Protein AF-A0A2M8PKT6-F1 (afdb_monomer_lite)

Sequence (160 aa):
AQNKNYNHIVLPECHSPRAMLTWSLTQQFFILHHYGIISDHFKADIQKAINLLNENEALIKSEAHKIAELLYKRIGIIYASANFEGVAVRWRQQINENAKSLCWHHVVPEMNHNELVGWAGGSDNLAVIVLRNKGDFARNQTRMNISAEVIKRYTPHYYE

Secondary structure (DSSP, 8-state):
-GGGT----PPPP-S-GGG-HHHHHHHHHHHHHHTTSS-TTHHHHHHHHHHHHHHTHHHHHHHHHHHHHHHTTSEEEEEEEGGGHHHHHHHHHHIIIII---EEEEEETHHHHHTTTGGGG--TTEEEEEE--TTS-HHHHHHHHHHHHHHTTT-S-EE-

Structure (mmCIF, N/CA/C/O backbone):
data_AF-A0A2M8PKT6-F1
#
_entry.id   AF-A0A2M8PKT6-F1
#
loop_
_atom_site.group_PDB
_atom_site.id
_atom_site.type_symbol
_atom_site.label_atom_id
_atom_site.label_alt_id
_atom_site.label_comp_id
_atom_site.label_asym_id
_atom_site.label_entity_id
_atom_site.label_seq_id
_atom_site.pdbx_PDB_ins_code
_atom_site.Cartn_x
_atom_site.Cartn_y
_atom_site.Cartn_z
_atom_site.occupancy
_atom_site.B_iso_or_equiv
_atom_site.auth_seq_id
_atom_site.auth_comp_id
_atom_site.auth_asym_id
_atom_site.auth_atom_id
_atom_site.pdbx_PDB_model_num
ATOM 1 N N . ALA A 1 1 ? -26.076 -11.332 15.862 1.00 82.75 1 ALA A N 1
ATOM 2 C CA . ALA A 1 1 ? -25.835 -10.515 17.070 1.00 82.75 1 ALA A CA 1
ATOM 3 C C . ALA A 1 1 ? -27.117 -10.315 17.873 1.00 82.75 1 ALA A C 1
ATOM 5 O O . ALA A 1 1 ? -27.163 -10.770 19.006 1.00 82.75 1 ALA A O 1
ATOM 6 N N . GLN A 1 2 ? -28.167 -9.743 17.273 1.00 85.81 2 GLN A N 1
ATOM 7 C CA . GLN A 1 2 ? -29.446 -9.437 17.936 1.00 85.81 2 GLN A CA 1
ATOM 8 C C . GLN A 1 2 ? -30.094 -10.652 18.626 1.00 85.81 2 GLN A C 1
ATOM 10 O O . GLN A 1 2 ? -30.306 -10.616 19.830 1.00 85.81 2 GLN A O 1
ATOM 15 N N . ASN A 1 3 ? -30.262 -11.780 17.924 1.00 93.56 3 ASN A N 1
ATOM 16 C CA . ASN A 1 3 ? -30.861 -12.997 18.506 1.00 93.56 3 ASN A CA 1
ATOM 17 C C . ASN A 1 3 ? -30.065 -13.611 19.675 1.00 93.56 3 ASN A C 1
ATOM 19 O O . ASN A 1 3 ? -30.595 -14.447 20.397 1.00 93.56 3 ASN A O 1
ATOM 23 N N . LYS A 1 4 ? -28.786 -13.246 19.837 1.00 94.81 4 LYS A N 1
ATOM 24 C CA . LYS A 1 4 ? -27.909 -13.742 20.913 1.00 94.81 4 LYS A CA 1
ATOM 25 C C . LYS A 1 4 ? -27.537 -12.649 21.926 1.00 94.81 4 LYS A C 1
ATOM 27 O O . LYS A 1 4 ? -26.674 -12.885 22.761 1.00 94.81 4 LYS A O 1
ATOM 32 N N . ASN A 1 5 ? -28.151 -11.464 21.827 1.00 92.38 5 ASN A N 1
ATOM 33 C CA . ASN A 1 5 ? -27.846 -10.280 22.634 1.00 92.38 5 ASN A CA 1
ATOM 34 C C . ASN A 1 5 ? -26.346 -9.916 22.676 1.00 92.38 5 ASN A C 1
ATOM 36 O O . ASN A 1 5 ? -25.796 -9.574 23.718 1.00 92.38 5 ASN A O 1
ATOM 40 N N . TYR A 1 6 ? -25.660 -10.038 21.537 1.00 93.06 6 TYR A N 1
ATOM 41 C CA . TYR A 1 6 ? -24.264 -9.614 21.418 1.00 93.06 6 TYR A CA 1
ATOM 42 C C . TYR A 1 6 ? -24.164 -8.135 21.046 1.00 93.06 6 TYR A C 1
ATOM 44 O O . TYR A 1 6 ? -24.959 -7.628 20.244 1.00 93.06 6 TYR A O 1
ATOM 52 N N . ASN A 1 7 ? -23.114 -7.486 21.552 1.00 89.56 7 ASN A N 1
ATOM 53 C CA . ASN A 1 7 ? -22.724 -6.146 21.132 1.00 89.56 7 ASN A CA 1
ATOM 54 C C . ASN A 1 7 ? -22.481 -6.127 19.620 1.00 89.56 7 ASN A C 1
ATOM 56 O O . ASN A 1 7 ? -21.845 -7.023 19.061 1.00 89.56 7 ASN A O 1
ATOM 60 N N . HIS A 1 8 ? -23.019 -5.113 18.953 1.00 90.56 8 HIS A N 1
ATOM 61 C CA . HIS A 1 8 ? -22.856 -4.927 17.520 1.00 90.56 8 HIS A CA 1
ATOM 62 C C . HIS A 1 8 ? -22.900 -3.446 17.167 1.00 90.56 8 HIS A C 1
ATOM 64 O O . HIS A 1 8 ? -23.509 -2.646 17.873 1.00 90.56 8 HIS A O 1
ATOM 70 N N . ILE A 1 9 ? -22.269 -3.111 16.045 1.00 89.56 9 ILE A N 1
ATOM 71 C CA . ILE A 1 9 ? -22.376 -1.806 15.406 1.00 89.56 9 ILE A CA 1
ATOM 72 C C . ILE A 1 9 ? -23.003 -2.034 14.038 1.00 89.56 9 ILE A C 1
ATOM 74 O O . ILE A 1 9 ? -22.548 -2.889 13.277 1.00 89.56 9 ILE A O 1
ATOM 78 N N . VAL A 1 10 ? -24.063 -1.287 13.743 1.00 89.19 10 VAL A N 1
ATOM 79 C CA . VAL A 1 10 ? -24.719 -1.321 12.436 1.00 89.19 10 VAL A CA 1
ATOM 80 C C . VAL A 1 10 ? -23.988 -0.349 11.518 1.00 89.19 10 VAL A C 1
ATOM 82 O O . VAL A 1 10 ? -23.902 0.841 11.812 1.00 89.19 10 VAL A O 1
ATOM 85 N N . LEU A 1 11 ? -23.430 -0.869 10.425 1.00 87.62 11 LEU A N 1
ATOM 86 C CA . LEU A 1 11 ? -22.829 -0.050 9.376 1.00 87.62 11 LEU A CA 1
ATOM 87 C C . LEU A 1 11 ? -23.893 0.346 8.344 1.00 87.62 11 LEU A C 1
ATOM 89 O O . LEU A 1 11 ? -24.846 -0.413 8.155 1.00 87.62 11 LEU A O 1
ATOM 93 N N . PRO A 1 12 ? -23.726 1.487 7.651 1.00 87.19 12 PRO A N 1
ATOM 94 C CA . PRO A 1 12 ? -24.584 1.839 6.528 1.00 87.19 12 PRO A CA 1
ATOM 95 C C . PRO A 1 12 ? -24.585 0.749 5.456 1.00 87.19 12 PRO A C 1
ATOM 97 O O . PRO A 1 12 ? -23.572 0.075 5.238 1.00 87.19 12 PRO A O 1
ATOM 100 N N . GLU A 1 13 ? -25.706 0.612 4.751 1.00 85.75 13 GLU A N 1
ATOM 101 C CA . GLU A 1 13 ? -25.764 -0.253 3.577 1.00 85.75 13 GLU A CA 1
ATOM 102 C C . GLU A 1 13 ? -24.821 0.262 2.485 1.00 85.75 13 GLU A C 1
ATOM 104 O O . GLU A 1 13 ? -24.708 1.463 2.231 1.00 85.75 13 GLU A O 1
ATOM 109 N N . CYS A 1 14 ? -24.123 -0.661 1.828 1.00 80.00 14 CYS A N 1
ATOM 110 C CA . CYS A 1 14 ? -23.233 -0.345 0.724 1.00 80.00 14 CYS A CA 1
ATOM 111 C C . CYS A 1 14 ? -23.205 -1.487 -0.283 1.00 80.00 14 CYS A C 1
ATOM 113 O O . CYS A 1 14 ? -23.185 -2.663 0.075 1.00 80.00 14 CYS A O 1
ATOM 115 N N . HIS A 1 15 ? -23.119 -1.128 -1.560 1.00 77.19 15 HIS A N 1
ATOM 116 C CA . HIS A 1 15 ? -23.074 -2.078 -2.668 1.00 77.19 15 HIS A CA 1
ATOM 117 C C . HIS A 1 15 ? -21.694 -2.729 -2.872 1.00 77.19 15 HIS A C 1
ATOM 119 O O . HIS A 1 15 ? -21.541 -3.595 -3.729 1.00 77.19 15 HIS A O 1
ATOM 125 N N . SER A 1 16 ? -20.666 -2.308 -2.128 1.00 85.00 16 SER A N 1
ATOM 126 C CA . SER A 1 16 ? -19.284 -2.723 -2.366 1.00 85.00 16 SER A CA 1
ATOM 127 C C . SER A 1 16 ? -18.483 -2.792 -1.059 1.00 85.00 16 SER A C 1
ATOM 129 O O . SER A 1 16 ? -18.029 -1.757 -0.573 1.00 85.00 16 SER A O 1
ATOM 131 N N . PRO A 1 17 ? -18.230 -3.993 -0.496 1.00 83.69 17 PRO A N 1
ATOM 132 C CA . PRO A 1 17 ? -17.445 -4.146 0.737 1.00 83.69 17 PRO A CA 1
ATOM 133 C C . PRO A 1 17 ? -16.059 -3.491 0.661 1.00 83.69 17 PRO A C 1
ATOM 135 O O . PRO A 1 17 ? -15.572 -2.907 1.625 1.00 83.69 17 PRO A O 1
ATOM 138 N N . ARG A 1 18 ? -15.444 -3.498 -0.524 1.00 83.06 18 ARG A N 1
ATOM 139 C CA . ARG A 1 18 ? -14.157 -2.841 -0.782 1.00 83.06 18 ARG A CA 1
ATOM 140 C C . ARG A 1 18 ? -14.211 -1.310 -0.684 1.00 83.06 18 ARG A C 1
ATOM 142 O O . ARG A 1 18 ? -13.169 -0.697 -0.503 1.00 83.06 18 ARG A O 1
ATOM 149 N N . ALA A 1 19 ? -15.380 -0.677 -0.749 1.00 85.38 19 ALA A N 1
ATOM 150 C CA . ALA A 1 19 ? -15.536 0.758 -0.487 1.00 85.38 19 ALA A CA 1
ATOM 151 C C . ALA A 1 19 ? -15.766 1.078 1.006 1.00 85.38 19 ALA A C 1
ATOM 153 O O . ALA A 1 19 ? -15.820 2.245 1.381 1.00 85.38 19 ALA A O 1
ATOM 154 N N . MET A 1 20 ? -15.876 0.057 1.866 1.00 88.75 20 MET A N 1
ATOM 155 C CA . MET A 1 20 ? -16.309 0.204 3.262 1.00 88.75 20 MET A CA 1
ATOM 156 C C . MET A 1 20 ? -15.176 0.183 4.292 1.00 88.75 20 MET A C 1
ATOM 158 O O . MET A 1 20 ? -15.453 0.239 5.488 1.00 88.75 20 MET A O 1
ATOM 162 N N . LEU A 1 21 ? -13.906 0.127 3.866 1.00 88.81 21 LEU A N 1
ATOM 163 C CA . LEU A 1 21 ? -12.768 0.044 4.794 1.00 88.81 21 LEU A CA 1
ATOM 164 C C . LEU A 1 21 ? -12.810 1.150 5.854 1.00 88.81 21 LEU A C 1
ATOM 166 O O . LEU A 1 21 ? -12.603 0.868 7.029 1.00 88.81 21 LEU A O 1
ATOM 170 N N . THR A 1 22 ? -13.065 2.394 5.444 1.00 88.75 22 THR A N 1
ATOM 171 C CA . THR A 1 22 ? -13.070 3.547 6.352 1.00 88.75 22 THR A CA 1
ATOM 172 C C . THR A 1 22 ? -14.141 3.402 7.424 1.00 88.75 22 THR A C 1
ATOM 174 O O . THR A 1 22 ? -13.848 3.624 8.591 1.00 88.75 22 THR A O 1
ATOM 177 N N . TRP A 1 23 ? -15.335 2.917 7.072 1.00 90.50 23 TRP A N 1
ATOM 178 C CA . TRP A 1 23 ? -16.382 2.609 8.044 1.00 90.50 23 TRP A CA 1
ATOM 179 C C . TRP A 1 23 ? -15.913 1.569 9.059 1.00 90.50 23 TRP A C 1
ATOM 181 O O . TRP A 1 23 ? -15.911 1.842 10.258 1.00 90.50 23 TRP A O 1
ATOM 191 N N . SER A 1 24 ? -15.473 0.397 8.596 1.00 89.75 24 SER A N 1
ATOM 192 C CA . SER A 1 24 ? -15.066 -0.698 9.484 1.00 89.75 24 SER A CA 1
ATOM 193 C C . SER A 1 24 ? -13.865 -0.337 10.362 1.00 89.75 24 SER A C 1
ATOM 195 O O . SER A 1 24 ? -13.844 -0.709 11.535 1.00 89.75 24 SER A O 1
ATOM 197 N N . LEU A 1 25 ? -12.896 0.406 9.816 1.00 92.00 25 LEU A N 1
ATOM 198 C CA . LEU A 1 25 ? -11.708 0.876 10.527 1.00 92.00 25 LEU A CA 1
ATOM 199 C C . LEU A 1 25 ? -12.069 1.924 11.582 1.00 92.00 25 LEU A C 1
ATOM 201 O O . LEU A 1 25 ? -11.671 1.784 12.736 1.00 92.00 25 LEU A O 1
ATOM 205 N N . THR A 1 26 ? -12.861 2.938 11.219 1.00 93.94 26 THR A N 1
ATOM 206 C CA . THR A 1 26 ? -13.300 3.982 12.153 1.00 93.94 26 THR A CA 1
ATOM 207 C C . THR A 1 26 ? -14.063 3.386 13.332 1.00 93.94 26 THR A C 1
ATOM 209 O O . THR A 1 26 ? -13.821 3.789 14.469 1.00 93.94 26 THR A O 1
ATOM 212 N N . GLN A 1 27 ? -14.917 2.381 13.105 1.00 93.69 27 GLN A N 1
ATOM 213 C CA . GLN A 1 27 ? -15.650 1.740 14.199 1.00 93.69 27 GLN A CA 1
ATOM 214 C C . GLN A 1 27 ? -14.742 1.054 15.227 1.00 93.69 27 GLN A C 1
ATOM 216 O O . GLN A 1 27 ? -15.099 1.028 16.403 1.00 93.69 27 GLN A O 1
ATOM 221 N N . GLN A 1 28 ? -13.556 0.559 14.844 1.00 94.75 28 GLN A N 1
ATOM 222 C CA . GLN A 1 28 ? -12.633 -0.052 15.812 1.00 94.75 28 GLN A CA 1
ATOM 223 C C . GLN A 1 28 ? -12.230 0.933 16.914 1.00 94.75 28 GLN A C 1
ATOM 225 O O . GLN A 1 28 ? -12.184 0.555 18.080 1.00 94.75 28 GLN A O 1
ATOM 230 N N . PHE A 1 29 ? -12.026 2.211 16.585 1.00 96.31 29 PHE A N 1
ATOM 231 C CA . PHE A 1 29 ? -11.702 3.228 17.587 1.00 96.31 29 PHE A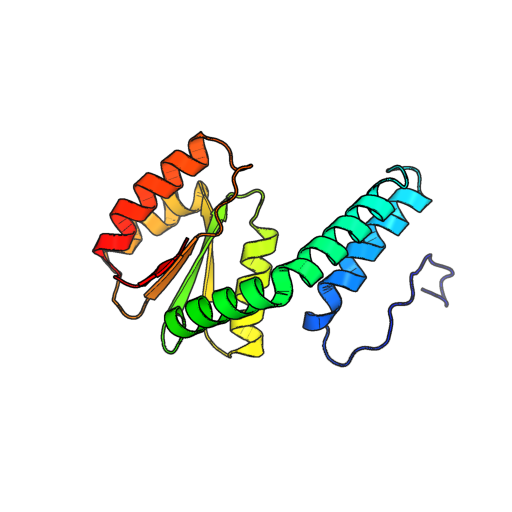 CA 1
ATOM 232 C C . PHE A 1 29 ? -12.854 3.465 18.568 1.00 96.31 29 PHE A C 1
ATOM 234 O O . PHE A 1 29 ? -12.628 3.552 19.772 1.00 96.31 29 PHE A O 1
ATOM 241 N N . PHE A 1 30 ? -14.095 3.507 18.077 1.00 95.00 30 PHE A N 1
ATOM 242 C CA . PHE A 1 30 ? -15.270 3.649 18.940 1.00 95.00 30 PHE A CA 1
ATOM 243 C C . PHE A 1 30 ? -15.458 2.440 19.859 1.00 95.00 30 PHE A C 1
ATOM 245 O O . PHE A 1 30 ? -15.794 2.623 21.027 1.00 95.00 30 PHE A O 1
ATOM 252 N N . ILE A 1 31 ? -15.183 1.226 19.369 1.00 95.12 31 ILE A N 1
ATOM 253 C CA . ILE A 1 31 ? -15.195 0.008 20.191 1.00 95.12 31 ILE A CA 1
ATOM 254 C C . ILE A 1 31 ? -14.135 0.109 21.294 1.00 95.12 31 ILE A C 1
ATOM 256 O O . ILE A 1 31 ? -14.458 -0.044 22.469 1.00 95.12 31 ILE A O 1
ATOM 260 N N . LEU A 1 32 ? -12.880 0.404 20.940 1.00 96.75 32 LEU A N 1
ATOM 261 C CA . LEU A 1 32 ? -11.785 0.511 21.911 1.00 96.75 32 LEU A CA 1
ATOM 262 C C . LEU A 1 32 ? -12.054 1.599 22.961 1.00 96.75 32 LEU A C 1
ATOM 264 O O . LEU A 1 32 ? -11.782 1.397 24.144 1.00 96.75 32 LEU A O 1
ATOM 268 N N . HIS A 1 33 ? -12.624 2.730 22.544 1.00 97.12 33 HIS A N 1
ATOM 269 C CA . HIS A 1 33 ? -13.003 3.813 23.445 1.00 97.12 33 HIS A CA 1
ATOM 270 C C . HIS A 1 33 ? -14.151 3.428 24.381 1.00 97.12 33 HIS A C 1
ATOM 272 O O . HIS A 1 33 ? -14.077 3.705 25.575 1.00 97.12 33 HIS A O 1
ATOM 278 N N . HIS A 1 34 ? -15.182 2.745 23.872 1.00 95.25 34 HIS A N 1
ATOM 279 C CA . HIS A 1 34 ? -16.301 2.260 24.684 1.00 95.25 34 HIS A CA 1
ATOM 280 C C . HIS A 1 34 ? -15.832 1.360 25.837 1.00 95.25 34 HIS A C 1
ATOM 282 O O . HIS A 1 34 ? -16.362 1.445 26.941 1.00 95.25 34 HIS A O 1
ATOM 288 N N . TYR A 1 35 ? -14.803 0.542 25.598 1.00 96.31 35 TYR A N 1
ATOM 289 C CA . TYR A 1 35 ? -14.193 -0.321 26.612 1.00 96.31 35 TYR A CA 1
ATOM 290 C C . TYR A 1 35 ? -13.086 0.355 27.441 1.00 96.31 35 TYR A C 1
ATOM 292 O O . TYR A 1 35 ? -12.432 -0.315 28.237 1.00 96.31 35 TYR A O 1
ATOM 300 N N . GLY A 1 36 ? -12.852 1.660 27.271 1.00 97.62 36 GLY A N 1
ATOM 301 C CA . GLY A 1 36 ? -11.857 2.413 28.041 1.00 97.62 36 GLY A CA 1
ATOM 302 C C . GLY A 1 36 ? -10.397 2.089 27.702 1.00 97.62 36 GLY A C 1
ATOM 303 O O . GLY A 1 36 ? -9.508 2.426 28.479 1.00 97.62 36 GLY A O 1
ATOM 304 N N . ILE A 1 37 ? -10.131 1.446 26.559 1.00 98.44 37 ILE A N 1
ATOM 305 C CA . ILE A 1 37 ? -8.771 1.082 26.120 1.00 98.44 37 ILE A CA 1
ATOM 306 C C . ILE A 1 37 ? -8.036 2.306 25.561 1.00 98.44 37 ILE A C 1
ATOM 308 O O . ILE A 1 37 ? -6.821 2.427 25.710 1.00 98.44 37 ILE A O 1
ATOM 312 N N . ILE A 1 38 ? -8.772 3.219 24.921 1.00 98.12 38 ILE A N 1
ATOM 313 C CA . ILE A 1 38 ? -8.243 4.477 24.385 1.00 98.12 38 ILE A CA 1
ATOM 314 C C . ILE A 1 38 ? -9.116 5.665 24.802 1.00 98.12 38 ILE A C 1
ATOM 316 O O . ILE A 1 38 ? -10.322 5.534 25.035 1.00 98.12 38 ILE A O 1
ATOM 320 N N . SER A 1 39 ? -8.506 6.849 24.854 1.00 97.81 39 SER A N 1
ATOM 321 C CA . SER A 1 39 ? -9.228 8.113 25.014 1.00 97.81 39 SER A CA 1
ATOM 322 C C . SER A 1 39 ? -9.991 8.481 23.737 1.00 97.81 39 SER A C 1
ATOM 324 O O . SER A 1 39 ? -9.834 7.849 22.694 1.00 97.81 39 SER A O 1
ATOM 326 N N . ASP A 1 40 ? -10.814 9.524 23.786 1.00 97.75 40 ASP A N 1
ATOM 327 C CA . ASP A 1 40 ? -11.583 10.003 22.634 1.00 97.75 40 ASP A CA 1
ATOM 328 C C . ASP A 1 40 ? -10.802 10.936 21.690 1.00 97.75 40 ASP A C 1
ATOM 330 O O . ASP A 1 40 ? -11.369 11.447 20.722 1.00 97.75 40 ASP A O 1
ATOM 334 N N . HIS A 1 41 ? -9.491 11.103 21.906 1.00 97.62 41 HIS A N 1
ATOM 335 C CA . HIS A 1 41 ? -8.615 11.950 21.086 1.00 97.62 41 HIS A CA 1
ATOM 336 C C . HIS A 1 41 ? -8.631 11.560 19.599 1.00 97.62 41 HIS A C 1
ATOM 338 O O . HIS A 1 41 ? -8.518 12.428 18.731 1.00 97.62 41 HIS A O 1
ATOM 344 N N . PHE A 1 42 ? -8.860 10.277 19.291 1.00 97.00 42 PHE A N 1
ATOM 345 C CA . PHE A 1 42 ? -8.966 9.786 17.914 1.00 97.00 42 PHE A CA 1
ATOM 346 C C . PHE A 1 42 ? -10.053 10.513 17.107 1.00 97.00 42 PHE A C 1
ATOM 348 O O . PHE A 1 42 ? -9.930 10.618 15.891 1.00 97.00 42 PHE A O 1
ATOM 355 N N . LYS A 1 43 ? -11.111 11.037 17.748 1.00 97.25 43 LYS A N 1
ATOM 356 C CA . LYS A 1 43 ? -12.175 11.785 17.055 1.00 97.25 43 LYS A CA 1
ATOM 357 C C . LYS A 1 43 ? -11.611 13.045 16.399 1.00 97.25 43 LYS A C 1
ATOM 359 O O . LYS A 1 43 ? -11.912 13.326 15.241 1.00 97.25 43 LYS A O 1
ATOM 364 N N . ALA A 1 44 ? -10.757 13.771 17.123 1.00 97.81 44 ALA A N 1
ATOM 365 C CA . ALA A 1 44 ? -10.088 14.957 16.600 1.00 97.81 44 ALA A CA 1
ATOM 366 C C . ALA A 1 44 ? -9.097 14.591 15.485 1.00 97.81 44 ALA A C 1
ATOM 368 O O . ALA A 1 44 ? -9.018 15.296 14.481 1.00 97.81 44 ALA A O 1
ATOM 369 N N . ASP A 1 45 ? -8.378 13.477 15.622 1.00 96.75 45 ASP A N 1
ATOM 370 C CA . ASP A 1 45 ? -7.424 13.033 14.601 1.00 96.75 45 ASP A CA 1
ATOM 371 C C . ASP A 1 45 ? -8.112 12.529 13.324 1.00 96.75 45 ASP A C 1
ATOM 373 O O . ASP A 1 45 ? -7.643 12.828 12.226 1.00 96.75 45 ASP A O 1
ATOM 377 N N . ILE A 1 46 ? -9.271 11.869 13.433 1.00 96.38 46 ILE A N 1
ATOM 378 C CA . ILE A 1 46 ? -10.119 11.534 12.279 1.00 96.38 46 ILE A CA 1
ATOM 379 C C . ILE A 1 46 ? -10.568 12.808 11.562 1.00 96.38 46 ILE A C 1
ATOM 381 O O . ILE A 1 46 ? -10.482 12.874 10.337 1.00 96.38 46 ILE A O 1
ATOM 385 N N . GLN A 1 47 ? -10.998 13.839 12.297 1.00 97.12 47 GLN A N 1
ATOM 386 C CA . GLN A 1 47 ? -11.404 15.099 11.673 1.00 97.12 47 GLN A CA 1
ATOM 387 C C . GLN A 1 47 ? -10.238 15.774 10.940 1.00 97.12 47 GLN A C 1
ATOM 389 O O . GLN A 1 47 ? -10.412 16.244 9.816 1.00 97.12 47 GLN A O 1
ATOM 394 N N . LYS A 1 48 ? -9.035 15.781 11.530 1.00 97.88 48 LYS A N 1
ATOM 395 C CA . LYS A 1 48 ? -7.826 16.282 10.854 1.00 97.88 48 LYS A CA 1
ATOM 396 C C . LYS A 1 48 ? -7.516 15.484 9.589 1.00 97.88 48 LYS A C 1
ATOM 398 O O . LYS A 1 48 ? -7.178 16.084 8.576 1.00 97.88 48 LYS A O 1
ATOM 403 N N . ALA A 1 49 ? -7.651 14.157 9.628 1.00 95.62 49 ALA A N 1
ATOM 404 C CA . ALA A 1 49 ? -7.434 13.309 8.460 1.00 95.62 49 ALA A CA 1
ATOM 405 C C . ALA A 1 49 ? -8.440 13.612 7.337 1.00 95.62 49 ALA A C 1
ATOM 407 O O . ALA A 1 49 ? -8.039 13.719 6.181 1.00 95.62 49 ALA A O 1
ATOM 408 N N . ILE A 1 50 ? -9.721 13.813 7.666 1.00 96.38 50 ILE A N 1
ATOM 409 C CA . ILE A 1 50 ? -10.753 14.224 6.698 1.00 96.38 50 ILE A CA 1
ATOM 410 C C . ILE A 1 50 ? -10.387 15.571 6.067 1.00 96.38 50 ILE A C 1
ATOM 412 O O . ILE A 1 50 ? -10.399 15.692 4.843 1.00 96.38 50 ILE A O 1
ATOM 416 N N . ASN A 1 51 ? -10.026 16.562 6.885 1.00 98.31 51 ASN A N 1
ATOM 417 C CA . ASN A 1 51 ? -9.648 17.886 6.392 1.00 98.31 51 ASN A CA 1
ATOM 418 C C . ASN A 1 51 ? -8.433 17.800 5.460 1.00 98.31 51 ASN A C 1
ATOM 420 O O . ASN A 1 51 ? -8.487 18.315 4.349 1.00 98.31 51 ASN A O 1
ATOM 424 N N . LEU A 1 52 ? -7.395 17.058 5.859 1.00 97.50 52 LEU A N 1
ATOM 425 C CA . LEU A 1 52 ? -6.198 16.845 5.047 1.00 97.50 52 LEU A CA 1
ATOM 426 C C . LEU A 1 52 ? -6.531 16.219 3.684 1.00 97.50 52 LEU A C 1
ATOM 428 O O . LEU A 1 52 ? -5.993 16.651 2.666 1.00 97.50 52 LEU A O 1
ATOM 432 N N . LEU A 1 53 ? -7.413 15.214 3.651 1.00 96.38 53 LEU A N 1
ATOM 433 C CA . LEU A 1 53 ? -7.834 14.568 2.404 1.00 96.38 53 LEU A CA 1
ATOM 434 C C . LEU A 1 53 ? -8.612 15.529 1.499 1.00 96.38 53 LEU A C 1
ATOM 436 O O . LEU A 1 53 ? -8.344 15.570 0.300 1.00 96.38 53 LEU A O 1
ATOM 440 N N . ASN A 1 54 ? -9.530 16.315 2.066 1.00 97.88 54 ASN A N 1
ATOM 441 C CA . ASN A 1 54 ? -10.319 17.293 1.315 1.00 97.88 54 ASN A CA 1
ATOM 442 C C . ASN A 1 54 ? -9.434 18.412 0.745 1.00 97.88 54 ASN A C 1
ATOM 444 O O . ASN A 1 54 ? -9.546 18.757 -0.428 1.00 97.88 54 ASN A O 1
ATOM 448 N N . GLU A 1 55 ? -8.512 18.942 1.549 1.00 98.50 55 GLU A N 1
ATOM 449 C CA . GLU A 1 55 ? -7.570 19.993 1.139 1.00 98.50 55 GLU A CA 1
ATOM 450 C C . GLU A 1 55 ? -6.633 19.532 0.014 1.00 98.50 55 GLU A C 1
ATOM 452 O O . GLU A 1 55 ? -6.241 20.329 -0.836 1.00 98.50 55 GLU A O 1
ATOM 457 N N . ASN A 1 56 ? -6.292 18.240 -0.021 1.00 98.06 56 ASN A N 1
ATOM 458 C CA . ASN A 1 56 ? -5.352 17.670 -0.987 1.00 98.06 56 ASN A CA 1
ATOM 459 C C . ASN A 1 56 ? -6.031 16.863 -2.103 1.00 98.06 56 ASN A C 1
ATOM 461 O O . ASN A 1 56 ? -5.338 16.188 -2.864 1.00 98.06 56 ASN A O 1
ATOM 465 N N . GLU A 1 57 ? -7.358 16.923 -2.250 1.00 97.88 57 GLU A N 1
ATOM 466 C CA . GLU A 1 57 ? -8.108 16.058 -3.173 1.00 97.88 57 GLU A CA 1
ATOM 467 C C . GLU A 1 57 ? -7.581 16.136 -4.617 1.00 97.88 57 GLU A C 1
ATOM 469 O O . GLU A 1 57 ? -7.360 15.111 -5.268 1.00 97.88 57 GLU A O 1
ATOM 474 N N . ALA A 1 58 ? -7.334 17.351 -5.115 1.00 98.12 58 ALA A N 1
ATOM 475 C CA . ALA A 1 58 ? -6.823 17.567 -6.468 1.00 98.12 58 ALA A CA 1
ATOM 476 C C . ALA A 1 58 ? -5.418 16.971 -6.661 1.00 98.12 58 ALA A C 1
ATOM 478 O O . ALA A 1 58 ? -5.148 16.333 -7.681 1.00 98.12 58 ALA A O 1
ATOM 479 N N . LEU A 1 59 ? -4.541 17.132 -5.665 1.00 98.06 59 LEU A N 1
ATOM 480 C CA . LEU A 1 59 ? -3.194 16.566 -5.682 1.00 98.06 59 LEU A CA 1
ATOM 481 C C . LEU A 1 59 ? -3.246 15.035 -5.654 1.00 98.06 59 LEU A C 1
ATOM 483 O O . LEU A 1 59 ? -2.594 14.393 -6.472 1.00 98.06 59 LEU A O 1
ATOM 487 N N . ILE A 1 60 ? -4.072 14.458 -4.777 1.00 97.44 60 ILE A N 1
ATOM 488 C CA . ILE A 1 60 ? -4.276 13.008 -4.669 1.00 97.44 60 ILE A CA 1
ATOM 489 C C . ILE A 1 60 ? -4.755 12.432 -6.005 1.00 97.44 60 ILE A C 1
ATOM 491 O O . ILE A 1 60 ? -4.236 11.412 -6.453 1.00 97.44 60 ILE A O 1
ATOM 495 N N . LYS A 1 61 ? -5.716 13.085 -6.672 1.00 98.12 61 LYS A N 1
ATOM 496 C CA . LYS A 1 61 ? -6.216 12.650 -7.987 1.00 98.12 61 LYS A CA 1
ATOM 497 C C . LYS A 1 61 ? -5.142 12.725 -9.072 1.00 98.12 61 LYS A C 1
ATOM 499 O O . LYS A 1 61 ? -5.027 11.793 -9.866 1.00 98.12 61 LYS A O 1
ATOM 504 N N . SER A 1 62 ? -4.357 13.802 -9.094 1.00 98.19 62 SER A N 1
ATOM 505 C CA . SER A 1 62 ? -3.234 13.960 -10.027 1.00 98.19 62 SER A CA 1
ATOM 506 C C . SER A 1 62 ? -2.189 12.858 -9.832 1.00 98.19 62 SER A C 1
ATOM 508 O O . SER A 1 62 ? -1.760 12.216 -10.789 1.00 98.19 62 SER A O 1
ATOM 510 N N . GLU A 1 63 ? -1.843 12.567 -8.582 1.00 97.00 63 GLU A N 1
ATOM 511 C CA . GLU A 1 63 ? -0.884 11.522 -8.233 1.00 97.00 63 GLU A CA 1
ATOM 512 C C . GLU A 1 63 ? -1.395 10.120 -8.588 1.00 97.00 63 GLU A C 1
ATOM 514 O O . GLU A 1 63 ? -0.691 9.328 -9.216 1.00 97.00 63 GLU A O 1
ATOM 519 N N . ALA A 1 64 ? -2.658 9.832 -8.264 1.00 96.56 64 ALA A N 1
ATOM 520 C CA . ALA A 1 64 ? -3.307 8.577 -8.620 1.00 96.56 64 ALA A CA 1
ATOM 521 C C . ALA A 1 64 ? -3.336 8.357 -10.140 1.00 96.56 64 ALA A C 1
ATOM 523 O O . ALA A 1 64 ? -3.191 7.222 -10.593 1.00 96.56 64 ALA A O 1
ATOM 524 N N . HIS A 1 65 ? -3.483 9.426 -10.930 1.00 98.06 65 HIS A N 1
ATOM 525 C CA . HIS A 1 65 ? -3.436 9.342 -12.386 1.00 98.06 65 HIS A CA 1
ATOM 526 C C . HIS A 1 65 ? -2.054 8.912 -12.893 1.00 98.06 65 HIS A C 1
ATOM 528 O O . HIS A 1 65 ? -1.975 7.950 -13.652 1.00 98.06 65 HIS A O 1
ATOM 534 N N . LYS A 1 66 ? -0.966 9.524 -12.403 1.00 98.19 66 LYS A N 1
ATOM 535 C CA . LYS A 1 66 ? 0.409 9.128 -12.772 1.00 98.19 66 LYS A CA 1
ATOM 536 C C . LYS A 1 66 ? 0.691 7.664 -12.432 1.00 98.19 66 LYS A C 1
ATOM 538 O O . LYS A 1 66 ? 1.271 6.931 -13.230 1.00 98.19 66 LYS A O 1
ATOM 543 N N . ILE A 1 67 ? 0.256 7.222 -11.251 1.00 97.62 67 ILE A N 1
ATOM 544 C CA . ILE A 1 67 ? 0.407 5.828 -10.819 1.00 97.62 67 ILE A CA 1
ATOM 545 C C . ILE A 1 67 ? -0.412 4.894 -11.721 1.00 97.62 67 ILE A C 1
ATOM 547 O O . ILE A 1 67 ? 0.063 3.822 -12.092 1.00 97.62 67 ILE A O 1
ATOM 551 N N . ALA A 1 68 ? -1.621 5.292 -12.122 1.00 97.31 68 ALA A N 1
ATOM 552 C CA . ALA A 1 68 ? -2.427 4.515 -13.057 1.00 97.31 68 ALA A CA 1
ATOM 553 C C . ALA A 1 68 ? -1.756 4.395 -14.438 1.00 97.31 68 ALA A C 1
ATOM 555 O O . ALA A 1 68 ? -1.744 3.305 -15.006 1.00 97.31 68 ALA A O 1
ATOM 556 N N . GLU A 1 69 ? -1.152 5.467 -14.958 1.00 97.88 69 GLU A N 1
ATOM 557 C CA . GLU A 1 69 ? -0.384 5.441 -16.214 1.00 97.88 69 GLU A CA 1
ATOM 558 C C . GLU A 1 69 ? 0.863 4.550 -16.116 1.00 97.88 69 GLU A C 1
ATOM 560 O O . GLU A 1 69 ? 1.160 3.778 -17.036 1.00 97.88 69 GLU A O 1
ATOM 565 N N . LEU A 1 70 ? 1.565 4.598 -14.978 1.00 97.88 70 LEU A N 1
ATOM 566 C CA . LEU A 1 70 ? 2.681 3.703 -14.673 1.00 97.88 70 LEU A CA 1
ATOM 567 C C . LEU A 1 70 ? 2.234 2.234 -14.645 1.00 97.88 70 LEU A C 1
ATOM 569 O O . LEU A 1 70 ? 2.954 1.366 -15.128 1.00 97.88 70 LEU A O 1
ATOM 573 N N . LEU A 1 71 ? 1.048 1.930 -14.122 1.00 97.56 71 LEU A N 1
ATOM 574 C CA . LEU A 1 71 ? 0.538 0.558 -14.024 1.00 97.56 71 LEU A CA 1
ATOM 575 C C . LEU A 1 71 ? -0.165 0.059 -15.294 1.00 97.56 71 LEU A C 1
ATOM 577 O O . LEU A 1 71 ? -0.360 -1.147 -15.453 1.00 97.56 71 LEU A O 1
ATOM 581 N N . TYR A 1 72 ? -0.580 0.946 -16.199 1.00 96.69 72 TYR A N 1
ATOM 582 C CA . TYR A 1 72 ? -1.385 0.557 -17.354 1.00 96.69 72 TYR A CA 1
ATOM 583 C C . TYR A 1 72 ? -0.649 -0.454 -18.247 1.00 96.69 72 TYR A C 1
ATOM 585 O O . TYR A 1 72 ? 0.435 -0.178 -18.755 1.00 96.69 72 TYR A O 1
ATOM 593 N N . LYS A 1 73 ? -1.269 -1.630 -18.444 1.00 95.44 73 LYS A N 1
ATOM 594 C CA . LYS A 1 73 ? -0.717 -2.795 -19.169 1.00 95.44 73 LYS A CA 1
ATOM 595 C C . LYS A 1 73 ? 0.581 -3.374 -18.580 1.00 95.44 73 LYS A C 1
ATOM 597 O O . LYS A 1 73 ? 1.287 -4.095 -19.280 1.00 95.44 73 LYS A O 1
ATOM 602 N N . ARG A 1 74 ? 0.872 -3.106 -17.304 1.00 97.50 74 ARG A N 1
ATOM 603 C CA . ARG A 1 74 ? 2.040 -3.633 -16.590 1.00 97.50 74 ARG A CA 1
ATOM 604 C C . ARG A 1 74 ? 1.615 -4.418 -15.356 1.00 97.50 74 ARG A C 1
ATOM 606 O O . ARG A 1 74 ? 0.542 -4.205 -14.792 1.00 97.50 74 ARG A O 1
ATOM 613 N N . ILE A 1 75 ? 2.475 -5.333 -14.935 1.00 97.50 75 ILE A N 1
ATOM 614 C CA . ILE A 1 75 ? 2.339 -6.057 -13.676 1.00 97.50 75 ILE A CA 1
ATOM 615 C C . ILE A 1 75 ? 2.848 -5.158 -12.546 1.00 97.50 75 ILE A C 1
ATOM 617 O O . ILE A 1 75 ? 4.015 -4.768 -12.535 1.00 97.50 75 ILE A O 1
ATOM 621 N N . G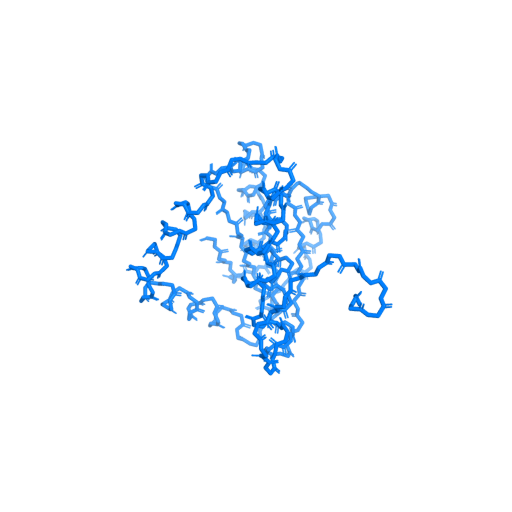LY A 1 76 ? 1.969 -4.831 -11.599 1.00 97.88 76 GLY A N 1
ATOM 622 C CA . GLY A 1 76 ? 2.308 -3.980 -10.460 1.00 97.88 76 GLY A CA 1
ATOM 623 C C . GLY A 1 76 ? 2.978 -4.754 -9.327 1.00 97.88 76 GLY A C 1
ATOM 624 O O . GLY A 1 76 ? 2.465 -5.786 -8.891 1.00 97.88 76 GLY A O 1
ATOM 625 N N . ILE A 1 77 ? 4.072 -4.218 -8.794 1.00 98.31 77 ILE A N 1
ATOM 626 C CA . ILE A 1 77 ? 4.758 -4.726 -7.603 1.00 98.31 77 ILE A CA 1
ATOM 627 C C . ILE A 1 77 ? 4.852 -3.587 -6.588 1.00 98.31 77 ILE A C 1
ATOM 629 O O . ILE A 1 77 ? 5.422 -2.533 -6.868 1.00 98.31 77 ILE A O 1
ATOM 633 N N . ILE A 1 78 ? 4.265 -3.791 -5.411 1.00 98.56 78 ILE A N 1
ATOM 634 C CA . ILE A 1 78 ? 4.208 -2.786 -4.351 1.00 98.56 78 ILE A CA 1
ATOM 635 C C . ILE A 1 78 ? 5.195 -3.149 -3.246 1.00 98.56 78 ILE A C 1
ATOM 637 O O . ILE A 1 78 ? 5.119 -4.230 -2.662 1.00 98.56 78 ILE A O 1
ATOM 641 N N . TYR A 1 79 ? 6.063 -2.210 -2.894 1.00 98.12 79 TYR A N 1
ATOM 642 C CA . TYR A 1 79 ? 6.932 -2.326 -1.732 1.00 98.12 79 TYR A CA 1
ATOM 643 C C . TYR A 1 79 ? 6.566 -1.308 -0.667 1.00 98.12 79 TYR A C 1
ATOM 645 O O . TYR A 1 79 ? 6.228 -0.170 -0.968 1.00 98.12 79 TYR A O 1
ATOM 653 N N . ALA A 1 80 ? 6.655 -1.709 0.593 1.00 97.69 80 ALA A N 1
ATOM 654 C CA . ALA A 1 80 ? 6.485 -0.820 1.737 1.00 97.69 80 ALA A CA 1
ATOM 655 C C . ALA A 1 80 ? 7.399 -1.265 2.882 1.00 97.69 80 ALA A C 1
ATOM 657 O O . ALA A 1 80 ? 7.982 -2.347 2.843 1.00 97.69 80 ALA A O 1
ATOM 658 N N . SER A 1 81 ? 7.530 -0.458 3.928 1.00 96.69 81 SER A N 1
ATOM 659 C CA . SER A 1 81 ? 8.078 -0.949 5.197 1.00 96.69 81 SER A CA 1
ATOM 660 C C . SER A 1 81 ? 7.023 -1.811 5.911 1.00 96.69 81 SER A C 1
ATOM 662 O O . SER A 1 81 ? 5.825 -1.628 5.698 1.00 96.69 81 SER A O 1
ATOM 664 N N . ALA A 1 82 ? 7.438 -2.754 6.762 1.00 93.94 82 ALA A N 1
ATOM 665 C CA . ALA A 1 82 ? 6.530 -3.703 7.427 1.00 93.94 82 ALA A CA 1
ATOM 666 C C . ALA A 1 82 ? 5.383 -3.036 8.226 1.00 93.94 82 ALA A C 1
ATOM 668 O O . ALA A 1 82 ? 4.254 -3.512 8.221 1.00 93.94 82 ALA A O 1
ATOM 669 N N . ASN A 1 83 ? 5.627 -1.879 8.846 1.00 93.06 83 ASN A N 1
ATOM 670 C CA . ASN A 1 83 ? 4.604 -1.058 9.517 1.00 93.06 83 ASN A CA 1
ATOM 671 C C . ASN A 1 83 ? 3.518 -0.508 8.567 1.00 93.06 83 ASN A C 1
ATOM 673 O O . ASN A 1 83 ? 2.460 -0.093 9.034 1.00 93.06 83 ASN A O 1
ATOM 677 N N . PHE A 1 84 ? 3.770 -0.499 7.258 1.00 94.69 84 PHE A N 1
ATOM 678 C CA . PHE A 1 84 ? 2.852 -0.055 6.206 1.00 94.69 84 PHE A CA 1
ATOM 679 C C . PHE A 1 84 ? 2.290 -1.211 5.364 1.00 94.69 84 PHE A C 1
ATOM 681 O O . PHE A 1 84 ? 1.585 -0.964 4.383 1.00 94.69 84 PHE A O 1
ATOM 688 N N . GLU A 1 85 ? 2.526 -2.468 5.758 1.00 96.25 85 GLU A N 1
ATOM 689 C CA . GLU A 1 85 ? 2.056 -3.647 5.020 1.00 96.25 85 GLU A CA 1
ATOM 690 C C . GLU A 1 85 ? 0.547 -3.609 4.765 1.00 96.25 85 GLU A C 1
ATOM 692 O O . GLU A 1 85 ? 0.104 -3.834 3.643 1.00 96.25 85 GLU A O 1
ATOM 697 N N . GLY A 1 86 ? -0.251 -3.235 5.771 1.0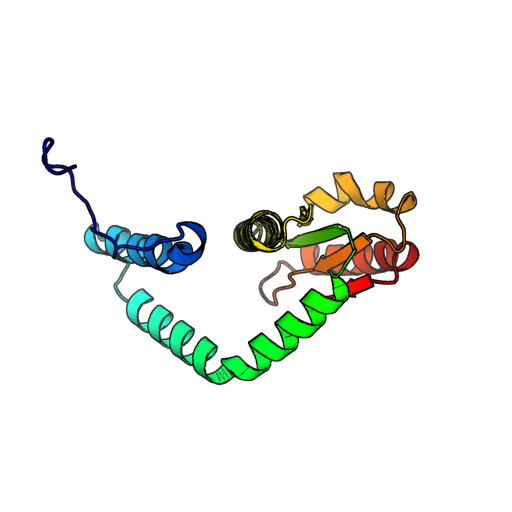0 95.50 86 GLY A N 1
ATOM 698 C CA . GLY A 1 86 ? -1.706 -3.140 5.629 1.00 95.50 86 GLY A CA 1
ATOM 699 C C . GLY A 1 86 ? -2.149 -2.191 4.507 1.00 95.50 86 GLY A C 1
ATOM 700 O O . GLY A 1 86 ? -3.131 -2.466 3.816 1.00 95.50 86 GLY A O 1
ATOM 701 N N . VAL A 1 87 ? -1.397 -1.112 4.263 1.00 95.38 87 VAL A N 1
ATOM 702 C CA . VAL A 1 87 ? -1.657 -0.179 3.154 1.00 95.38 87 VAL A CA 1
ATOM 703 C C . VAL A 1 87 ? -1.289 -0.821 1.816 1.00 95.38 87 VAL A C 1
ATOM 705 O O . VAL A 1 87 ? -2.084 -0.763 0.876 1.00 95.38 87 VAL A O 1
ATOM 708 N N . ALA A 1 88 ? -0.138 -1.493 1.738 1.00 97.69 88 ALA A N 1
ATOM 709 C CA . ALA A 1 88 ? 0.299 -2.202 0.535 1.00 97.69 88 ALA A CA 1
ATOM 710 C C . ALA A 1 88 ? -0.667 -3.339 0.149 1.00 97.69 88 ALA A C 1
ATOM 712 O O . ALA A 1 88 ? -1.082 -3.439 -1.009 1.00 97.69 88 ALA A O 1
ATOM 713 N N . VAL A 1 89 ? -1.112 -4.137 1.129 1.00 97.31 89 VAL A N 1
ATOM 714 C CA . VAL A 1 89 ? -2.158 -5.163 0.970 1.00 97.31 89 VAL A CA 1
ATOM 715 C C . VAL A 1 89 ? -3.411 -4.546 0.365 1.00 97.31 89 VAL A C 1
ATOM 717 O O . VAL A 1 89 ? -3.980 -5.090 -0.588 1.00 97.31 89 VAL A O 1
ATOM 720 N N . ARG A 1 90 ? -3.843 -3.408 0.916 1.00 95.69 90 ARG A N 1
ATOM 721 C CA . ARG A 1 90 ? -5.069 -2.734 0.505 1.00 95.69 90 ARG A CA 1
ATOM 722 C C . ARG A 1 90 ? -4.983 -2.212 -0.928 1.00 95.69 90 ARG A C 1
ATOM 724 O O . ARG A 1 90 ? -5.941 -2.380 -1.683 1.00 95.69 90 ARG A O 1
ATOM 731 N N . TRP A 1 91 ? -3.851 -1.627 -1.311 1.00 96.44 91 TRP A N 1
ATOM 732 C CA . TRP A 1 91 ? -3.594 -1.184 -2.684 1.00 96.44 91 TRP A CA 1
ATOM 733 C C . TRP A 1 91 ? -3.618 -2.353 -3.665 1.00 96.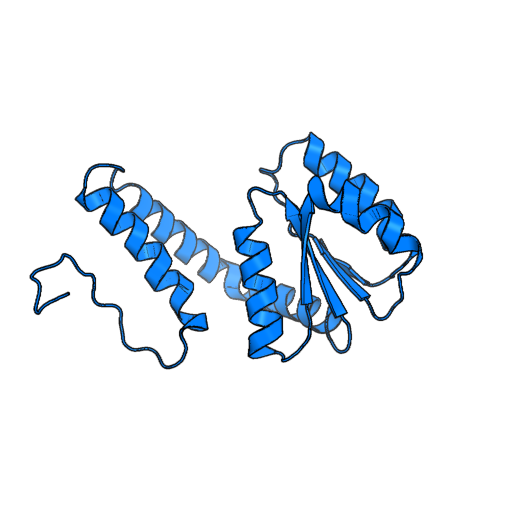44 91 TRP A C 1
ATOM 735 O O . TRP A 1 91 ? -4.368 -2.312 -4.641 1.00 96.44 91 TRP A O 1
ATOM 745 N N . ARG A 1 92 ? -2.890 -3.434 -3.360 1.00 97.81 92 ARG A N 1
ATOM 746 C CA . ARG A 1 92 ? -2.890 -4.658 -4.170 1.00 97.81 92 ARG A CA 1
ATOM 747 C C . ARG A 1 92 ? -4.309 -5.185 -4.391 1.00 97.81 92 ARG A C 1
ATOM 749 O O . ARG A 1 92 ? -4.679 -5.494 -5.517 1.00 97.81 92 ARG A O 1
ATOM 756 N N . GLN A 1 93 ? -5.123 -5.260 -3.335 1.00 95.81 93 GLN A N 1
ATOM 757 C CA . GLN A 1 93 ? -6.523 -5.689 -3.442 1.00 95.81 93 GLN A CA 1
ATOM 758 C C . GLN A 1 93 ? -7.336 -4.773 -4.363 1.00 95.81 93 GLN A C 1
ATOM 760 O O . GLN A 1 93 ? -8.102 -5.264 -5.183 1.00 95.81 93 GLN A O 1
ATOM 765 N N . GLN A 1 94 ? -7.170 -3.447 -4.276 1.00 95.12 94 GLN A N 1
ATOM 766 C CA . GLN A 1 94 ? -7.869 -2.528 -5.182 1.00 95.12 94 GLN A CA 1
ATOM 767 C C . GLN A 1 94 ? -7.469 -2.695 -6.638 1.00 95.12 94 GLN A C 1
ATOM 769 O O . GLN A 1 94 ? -8.349 -2.673 -7.497 1.00 95.12 94 GLN A O 1
ATOM 774 N N . ILE A 1 95 ? -6.185 -2.887 -6.914 1.00 96.31 95 ILE A N 1
ATOM 775 C CA . ILE A 1 95 ? -5.707 -3.121 -8.277 1.00 96.31 95 ILE A CA 1
ATOM 776 C C . ILE A 1 95 ? -6.269 -4.450 -8.802 1.00 96.31 95 ILE A C 1
ATOM 778 O O . ILE A 1 95 ? -6.899 -4.475 -9.860 1.00 96.31 95 ILE A O 1
ATOM 782 N N . ASN A 1 96 ? -6.151 -5.526 -8.021 1.00 96.56 96 ASN A N 1
ATOM 783 C CA . ASN A 1 96 ? -6.639 -6.851 -8.403 1.00 96.56 96 ASN A CA 1
ATOM 784 C C . ASN A 1 96 ? -8.155 -6.866 -8.648 1.00 96.56 96 ASN A C 1
ATOM 786 O O . ASN A 1 96 ? -8.612 -7.399 -9.656 1.00 96.56 96 ASN A O 1
ATOM 790 N N . GLU A 1 97 ? -8.944 -6.275 -7.750 1.00 94.38 97 GLU A N 1
ATOM 791 C CA . GLU A 1 97 ? -10.408 -6.359 -7.806 1.00 94.38 97 GLU A CA 1
ATOM 792 C C . GLU A 1 97 ? -11.039 -5.352 -8.773 1.00 94.38 97 GLU A C 1
ATOM 794 O O . GLU A 1 97 ? -11.983 -5.699 -9.483 1.00 94.38 97 GLU A O 1
ATOM 799 N N . ASN A 1 98 ? -10.555 -4.105 -8.807 1.00 92.88 98 ASN A N 1
ATOM 800 C CA . ASN A 1 98 ? -11.188 -3.056 -9.612 1.00 92.88 98 ASN A CA 1
ATOM 801 C C . ASN A 1 98 ? -10.607 -2.982 -11.025 1.00 92.88 98 ASN A C 1
ATOM 803 O O . ASN A 1 98 ? -11.365 -2.825 -11.980 1.00 92.88 98 ASN A O 1
ATOM 807 N N . ALA A 1 99 ? -9.281 -3.094 -11.164 1.00 94.06 99 ALA A N 1
ATOM 808 C CA . ALA A 1 99 ? -8.621 -3.028 -12.468 1.00 94.06 99 ALA A CA 1
ATOM 809 C C . ALA A 1 99 ? -8.537 -4.398 -13.160 1.00 94.06 99 ALA A C 1
ATOM 811 O O . ALA A 1 99 ? -8.257 -4.447 -14.355 1.00 94.06 99 ALA A O 1
ATOM 812 N N . LYS A 1 100 ? -8.821 -5.496 -12.437 1.00 94.62 100 LYS A N 1
ATOM 813 C CA . LYS A 1 100 ? -8.700 -6.884 -12.924 1.00 94.62 100 LYS A CA 1
ATOM 814 C C . LYS A 1 100 ? -7.276 -7.224 -13.387 1.00 94.62 100 LYS A C 1
ATOM 816 O O . LYS A 1 100 ? -7.091 -8.025 -14.300 1.00 94.62 100 LYS A O 1
ATOM 821 N N . SER A 1 101 ? -6.280 -6.621 -12.740 1.00 95.81 101 SER A N 1
ATOM 822 C CA . SER A 1 101 ? -4.859 -6.785 -13.055 1.00 95.81 101 SER A CA 1
ATOM 823 C C . SER A 1 101 ? -4.137 -7.441 -11.892 1.00 95.81 101 SER A C 1
ATOM 825 O O . SER A 1 101 ? -4.314 -7.009 -10.759 1.00 95.81 101 SER A O 1
ATOM 827 N N . LEU A 1 102 ? -3.301 -8.446 -12.160 1.00 96.69 102 LEU A N 1
ATOM 828 C CA . LEU A 1 102 ? -2.476 -9.054 -11.117 1.00 96.69 102 LEU A CA 1
ATOM 829 C C . LEU A 1 102 ? -1.451 -8.052 -10.576 1.00 96.69 102 LEU A C 1
ATOM 831 O O . LEU A 1 102 ? -0.740 -7.385 -11.330 1.00 96.69 102 LEU A O 1
ATOM 835 N N . CYS A 1 103 ? -1.378 -7.987 -9.252 1.00 97.44 103 CYS A N 1
ATOM 836 C CA . CYS A 1 103 ? -0.452 -7.163 -8.502 1.00 97.44 103 CYS A CA 1
ATOM 837 C C . CYS A 1 103 ? 0.093 -7.940 -7.296 1.00 97.44 103 CYS A C 1
ATOM 839 O O . CYS A 1 103 ? -0.628 -8.706 -6.642 1.00 97.44 103 CYS A O 1
ATOM 841 N N . TRP A 1 104 ? 1.367 -7.710 -6.991 1.00 97.00 104 TRP A N 1
ATOM 842 C CA . TRP A 1 104 ? 2.087 -8.280 -5.858 1.00 97.00 104 TRP A CA 1
ATOM 843 C C . TRP A 1 104 ? 2.418 -7.195 -4.843 1.00 97.00 104 TRP A C 1
ATOM 845 O O . TRP A 1 104 ? 2.474 -6.010 -5.165 1.00 97.00 104 TRP A O 1
ATOM 855 N N . HIS A 1 105 ? 2.640 -7.612 -3.602 1.00 98.25 105 HIS A N 1
ATOM 856 C CA . HIS A 1 105 ? 3.203 -6.728 -2.593 1.00 98.25 105 HIS A CA 1
ATOM 857 C C . HIS A 1 105 ? 4.136 -7.520 -1.688 1.00 98.25 105 HIS A C 1
ATOM 859 O O . HIS A 1 105 ? 3.832 -8.671 -1.375 1.00 98.25 105 HIS A O 1
ATOM 865 N N . HIS A 1 106 ? 5.218 -6.889 -1.255 1.00 98.00 106 HIS A N 1
ATOM 866 C CA . HIS A 1 106 ? 6.102 -7.398 -0.215 1.00 98.00 106 HIS A CA 1
ATOM 867 C C . HIS A 1 106 ? 6.664 -6.231 0.596 1.00 98.00 106 HIS A C 1
ATOM 869 O O . HIS A 1 106 ? 6.546 -5.065 0.214 1.00 98.00 106 HIS A O 1
ATOM 875 N N . VAL A 1 107 ? 7.267 -6.531 1.742 1.00 97.50 107 VAL A N 1
ATOM 876 C CA . VAL A 1 107 ? 7.725 -5.500 2.675 1.00 97.50 107 VAL A CA 1
ATOM 877 C C . VAL A 1 107 ? 9.212 -5.573 2.949 1.00 97.50 107 VAL A C 1
ATOM 879 O O . VAL A 1 107 ? 9.795 -6.647 3.009 1.00 97.50 107 VAL A O 1
ATOM 882 N N . VAL A 1 108 ? 9.838 -4.420 3.156 1.00 96.62 108 VAL A N 1
ATOM 883 C CA . VAL A 1 108 ? 11.207 -4.305 3.664 1.00 96.62 108 VAL A CA 1
ATOM 884 C C . VAL A 1 108 ? 11.198 -4.575 5.178 1.00 96.62 108 VAL A C 1
ATOM 886 O O . VAL A 1 108 ? 10.375 -3.986 5.890 1.00 96.62 108 VAL A O 1
ATOM 889 N N . PRO A 1 109 ? 12.116 -5.411 5.709 1.00 95.00 109 PRO A N 1
ATOM 890 C CA . PRO A 1 109 ? 13.293 -5.976 5.035 1.00 95.00 109 PRO A CA 1
ATOM 891 C C . PRO A 1 109 ? 13.083 -7.326 4.329 1.00 95.00 109 PRO A C 1
ATOM 893 O O . PRO A 1 109 ? 13.970 -7.745 3.598 1.00 95.00 109 PRO A O 1
ATOM 896 N N . GLU A 1 110 ? 11.954 -8.006 4.517 1.00 96.69 110 GLU A N 1
ATOM 897 C CA . GLU A 1 110 ? 11.734 -9.374 4.016 1.00 96.69 110 GLU A CA 1
ATOM 898 C C . GLU A 1 110 ? 11.909 -9.502 2.490 1.00 96.69 110 GLU A C 1
ATOM 900 O O . GLU A 1 110 ? 12.571 -10.413 1.997 1.00 96.69 110 GLU A O 1
ATOM 905 N N . MET A 1 111 ? 11.413 -8.527 1.725 1.00 95.81 111 MET A N 1
ATOM 906 C CA . MET A 1 111 ? 11.566 -8.476 0.267 1.00 95.81 111 MET A CA 1
ATOM 907 C C . MET A 1 111 ? 13.036 -8.445 -0.178 1.00 95.81 111 MET A C 1
ATOM 909 O O . MET A 1 111 ? 13.364 -8.938 -1.257 1.00 95.81 111 MET A O 1
ATOM 913 N N . ASN A 1 112 ? 13.948 -7.935 0.660 1.00 94.56 112 ASN A N 1
ATOM 914 C CA . ASN A 1 112 ? 15.374 -7.933 0.341 1.00 94.56 112 ASN A CA 1
ATOM 915 C C . ASN A 1 112 ? 15.962 -9.344 0.322 1.00 94.56 112 ASN A C 1
ATOM 917 O O . ASN A 1 112 ? 16.913 -9.586 -0.416 1.00 94.56 112 ASN A O 1
ATOM 921 N N . HIS A 1 113 ? 15.397 -10.254 1.115 1.00 92.50 113 HIS A N 1
ATOM 922 C CA . HIS A 1 113 ? 15.809 -11.653 1.162 1.00 92.50 113 HIS A CA 1
ATOM 923 C C . HIS A 1 113 ? 15.165 -12.473 0.044 1.00 92.50 113 HIS A C 1
ATOM 925 O O . HIS A 1 113 ? 15.820 -13.344 -0.522 1.00 92.50 113 HIS A O 1
ATOM 931 N N . ASN A 1 114 ? 13.917 -12.160 -0.309 1.00 93.56 114 ASN A N 1
ATOM 932 C CA . ASN A 1 114 ? 13.116 -13.033 -1.166 1.00 93.56 114 ASN A CA 1
ATOM 933 C C . ASN A 1 114 ? 13.083 -12.604 -2.636 1.00 93.56 114 ASN A C 1
ATOM 935 O O . ASN A 1 114 ? 12.923 -13.452 -3.508 1.00 93.56 114 ASN A O 1
ATOM 939 N N . GLU A 1 115 ? 13.244 -11.310 -2.930 1.00 95.62 115 GLU A N 1
ATOM 940 C CA . GLU A 1 115 ? 12.998 -10.787 -4.280 1.00 95.62 115 GLU A CA 1
ATOM 941 C C . GLU A 1 115 ? 14.179 -10.037 -4.892 1.00 95.62 115 GLU A C 1
ATOM 943 O O . GLU A 1 115 ? 14.282 -9.973 -6.115 1.00 95.62 115 GLU A O 1
ATOM 948 N N . LEU A 1 116 ? 15.103 -9.497 -4.087 1.00 94.81 116 LEU A N 1
ATOM 949 C CA . LEU A 1 116 ? 16.165 -8.620 -4.600 1.00 94.81 116 LEU A CA 1
ATOM 950 C C . LEU A 1 116 ? 17.059 -9.300 -5.652 1.00 94.81 116 LEU A C 1
ATOM 952 O O . LEU A 1 116 ? 17.400 -8.680 -6.654 1.00 94.81 116 LEU A O 1
ATOM 956 N N . VAL A 1 117 ? 17.408 -10.576 -5.453 1.00 96.06 117 VAL A N 1
ATOM 957 C CA . VAL A 1 117 ? 18.151 -11.371 -6.452 1.00 96.06 117 VAL A CA 1
ATOM 958 C C . VAL A 1 117 ? 17.258 -11.738 -7.642 1.00 96.06 117 VAL A C 1
ATOM 960 O O . VAL A 1 117 ? 17.723 -11.758 -8.779 1.00 96.06 117 VAL A O 1
ATOM 963 N N . GLY A 1 118 ? 15.966 -11.971 -7.397 1.00 95.62 118 GLY A N 1
ATOM 964 C CA . GLY A 1 118 ? 14.976 -12.285 -8.430 1.00 95.62 118 GLY A CA 1
AT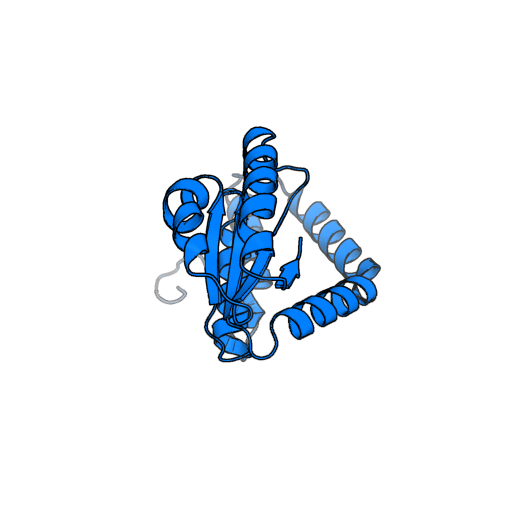OM 965 C C . GLY A 1 118 ? 14.800 -11.173 -9.468 1.00 95.62 118 GLY A C 1
ATOM 966 O O . GLY A 1 118 ? 14.500 -11.466 -10.624 1.00 95.62 118 GLY A O 1
ATOM 967 N N . TRP A 1 119 ? 15.084 -9.917 -9.107 1.00 97.12 119 TRP A N 1
ATOM 968 C CA . TRP A 1 119 ? 15.069 -8.788 -10.043 1.00 97.12 119 TRP A CA 1
ATOM 969 C C . TRP A 1 119 ? 16.034 -8.935 -11.221 1.00 97.12 119 TRP A C 1
ATOM 971 O O . TRP A 1 119 ? 15.795 -8.307 -12.246 1.00 97.12 119 TRP A O 1
ATOM 981 N N . ALA A 1 120 ? 17.040 -9.817 -11.150 1.00 95.50 120 ALA A N 1
ATOM 982 C CA . ALA A 1 120 ? 17.862 -10.169 -12.311 1.00 95.50 120 ALA A CA 1
ATOM 983 C C . ALA A 1 120 ? 17.047 -10.714 -13.505 1.00 95.50 120 ALA A C 1
ATOM 985 O O . ALA A 1 120 ? 17.509 -10.636 -14.641 1.00 95.50 120 ALA A O 1
ATOM 986 N N . GLY A 1 121 ? 15.841 -11.242 -13.260 1.00 94.94 121 GLY A N 1
ATOM 987 C CA . GLY A 1 121 ? 14.877 -11.654 -14.286 1.00 94.94 121 GLY A CA 1
ATOM 988 C C . GLY A 1 121 ? 13.788 -10.617 -14.594 1.00 94.94 121 GLY A C 1
ATOM 989 O O . GLY A 1 121 ? 12.766 -10.976 -15.177 1.00 94.94 121 GLY A O 1
ATOM 990 N N . GLY A 1 122 ? 13.950 -9.364 -14.158 1.00 94.44 122 GLY A N 1
ATOM 991 C CA . GLY A 1 122 ? 12.980 -8.293 -14.382 1.00 94.44 122 GLY A CA 1
ATOM 992 C C . GLY A 1 122 ? 12.805 -7.926 -15.860 1.00 94.44 122 GLY A C 1
ATOM 993 O O . GLY A 1 122 ? 13.569 -8.341 -16.731 1.00 94.44 122 GLY A O 1
ATOM 994 N N . SER A 1 123 ? 11.757 -7.154 -16.151 1.00 96.75 123 SER A N 1
ATOM 995 C CA . SER A 1 123 ? 11.475 -6.647 -17.496 1.00 96.75 123 SER A CA 1
ATOM 996 C C . SER A 1 123 ? 10.654 -5.360 -17.444 1.00 96.75 123 SER A C 1
ATOM 998 O O . SER A 1 123 ? 10.004 -5.068 -16.438 1.00 96.75 123 SER A O 1
ATOM 1000 N N . ASP A 1 124 ? 10.580 -4.659 -18.575 1.00 96.88 124 ASP A N 1
ATOM 1001 C CA . ASP A 1 124 ? 9.772 -3.444 -18.758 1.00 96.88 124 ASP A CA 1
ATOM 1002 C C . ASP A 1 124 ? 8.253 -3.685 -18.626 1.00 96.88 124 ASP A C 1
ATOM 1004 O O . ASP A 1 124 ? 7.464 -2.746 -18.549 1.00 96.88 124 ASP A O 1
ATOM 1008 N N . ASN A 1 125 ? 7.809 -4.943 -18.550 1.00 97.12 125 ASN A N 1
ATOM 1009 C CA . ASN A 1 125 ? 6.413 -5.270 -18.249 1.00 97.12 125 ASN A CA 1
ATOM 1010 C C . ASN A 1 125 ? 6.086 -5.173 -16.748 1.00 97.12 125 ASN A C 1
ATOM 1012 O O . ASN A 1 125 ? 4.921 -5.316 -16.373 1.00 97.12 125 ASN A O 1
ATOM 1016 N N . LEU A 1 126 ? 7.085 -4.954 -15.887 1.00 98.12 126 LEU A N 1
ATOM 1017 C CA . LEU A 1 126 ? 6.922 -4.784 -14.444 1.00 98.12 126 LEU A CA 1
ATOM 1018 C C . LEU A 1 126 ? 6.953 -3.299 -14.081 1.00 98.12 126 LEU A C 1
ATOM 1020 O O . LEU A 1 126 ? 7.808 -2.560 -14.564 1.00 98.12 126 LEU A O 1
ATOM 1024 N N . ALA A 1 127 ? 6.062 -2.880 -13.188 1.00 98.31 127 ALA A N 1
ATOM 1025 C CA . ALA A 1 127 ? 6.033 -1.538 -12.621 1.00 98.31 127 ALA A CA 1
ATOM 1026 C C . ALA A 1 127 ? 6.112 -1.605 -11.097 1.00 98.31 127 ALA A C 1
ATOM 1028 O O . ALA A 1 127 ? 5.325 -2.305 -10.457 1.00 98.31 127 ALA A O 1
ATOM 1029 N N . VAL A 1 128 ? 7.052 -0.862 -10.520 1.00 98.31 128 VAL A N 1
ATOM 1030 C CA . VAL A 1 128 ? 7.311 -0.847 -9.079 1.00 98.31 128 VAL A CA 1
ATOM 1031 C C . VAL A 1 128 ? 6.789 0.432 -8.458 1.00 98.31 128 VAL A C 1
ATOM 1033 O O . VAL A 1 128 ? 7.084 1.526 -8.934 1.00 98.31 128 VAL A O 1
ATOM 1036 N N . ILE A 1 129 ? 6.048 0.279 -7.364 1.00 98.31 129 ILE A N 1
ATOM 1037 C CA . ILE A 1 129 ? 5.582 1.379 -6.523 1.00 98.31 129 ILE A CA 1
ATOM 1038 C C . ILE A 1 129 ? 6.123 1.153 -5.119 1.00 98.31 129 ILE A C 1
ATOM 1040 O O . ILE A 1 129 ? 5.849 0.121 -4.506 1.00 98.31 129 ILE A O 1
ATOM 1044 N N . VAL A 1 130 ? 6.863 2.119 -4.590 1.00 97.75 130 VAL A N 1
ATOM 1045 C CA . VAL A 1 130 ? 7.381 2.078 -3.224 1.00 97.75 130 VAL A CA 1
ATOM 1046 C C . VAL A 1 130 ? 6.603 3.060 -2.360 1.00 97.75 130 VAL A C 1
ATOM 1048 O O . VAL A 1 130 ? 6.690 4.268 -2.524 1.00 97.75 130 VAL A O 1
ATOM 1051 N N . LEU A 1 131 ? 5.841 2.535 -1.406 1.00 96.50 131 LEU A N 1
ATOM 1052 C CA . LEU A 1 131 ? 5.142 3.319 -0.395 1.00 96.50 131 LEU A CA 1
ATOM 1053 C C . LEU A 1 131 ? 6.133 3.699 0.707 1.00 96.50 131 LEU A C 1
ATOM 1055 O O . LEU A 1 131 ? 6.314 2.963 1.683 1.00 96.50 131 LEU A O 1
ATOM 1059 N N . ARG A 1 132 ? 6.801 4.839 0.525 1.00 92.50 132 ARG A N 1
ATOM 1060 C CA . ARG A 1 132 ? 7.792 5.360 1.469 1.00 92.50 132 ARG A CA 1
ATOM 1061 C C . ARG A 1 132 ? 7.143 6.279 2.498 1.00 92.50 132 ARG A C 1
ATOM 1063 O O . ARG A 1 132 ? 6.353 7.157 2.153 1.00 92.50 132 ARG A O 1
ATOM 1070 N N . ASN A 1 133 ? 7.523 6.135 3.766 1.00 90.88 133 ASN A N 1
ATOM 1071 C CA . ASN A 1 133 ? 7.091 7.041 4.823 1.00 90.88 133 ASN A CA 1
ATOM 1072 C C . ASN A 1 133 ? 8.289 7.654 5.561 1.00 90.88 133 ASN A C 1
ATOM 1074 O O . ASN A 1 133 ? 9.266 6.984 5.884 1.00 90.88 133 ASN A O 1
ATOM 1078 N N . LYS A 1 134 ? 8.182 8.939 5.915 1.00 89.25 134 LYS A N 1
ATOM 1079 C CA . LYS A 1 134 ? 9.145 9.627 6.791 1.00 89.25 134 LYS A CA 1
ATOM 1080 C C . LYS A 1 134 ? 9.297 8.940 8.155 1.00 89.25 134 LYS A C 1
ATOM 1082 O O . LYS A 1 134 ? 10.356 9.046 8.761 1.00 89.25 134 LYS A O 1
ATOM 1087 N N . GLY A 1 135 ? 8.255 8.249 8.624 1.00 89.81 135 GLY A N 1
ATOM 1088 C CA . GLY A 1 135 ? 8.263 7.468 9.863 1.00 89.81 135 GLY A CA 1
ATOM 1089 C C . GLY A 1 135 ? 8.931 6.092 9.757 1.00 89.81 135 GLY A C 1
ATOM 1090 O O . GLY A 1 135 ? 9.016 5.393 10.766 1.00 89.81 135 GLY A O 1
ATOM 1091 N N . ASP A 1 136 ? 9.393 5.679 8.575 1.00 91.88 136 ASP A N 1
ATOM 1092 C CA . ASP A 1 136 ? 10.086 4.402 8.419 1.00 91.88 136 ASP A CA 1
ATOM 1093 C C . ASP A 1 136 ? 11.435 4.424 9.140 1.00 91.88 136 ASP A C 1
ATOM 1095 O O . ASP A 1 136 ? 12.186 5.403 9.071 1.00 91.88 136 AS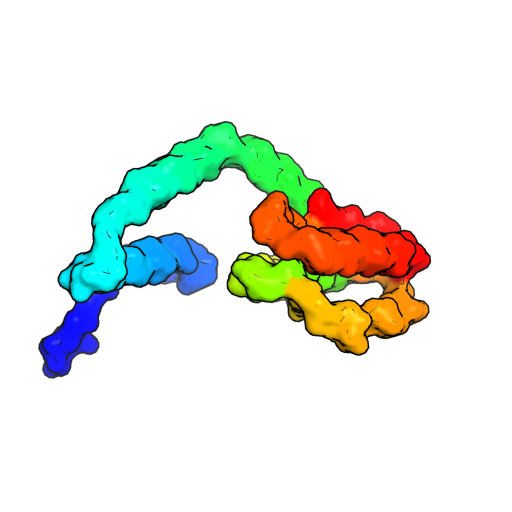P A O 1
ATOM 1099 N N . PHE A 1 137 ? 11.778 3.310 9.797 1.00 93.50 137 PHE A N 1
ATOM 1100 C CA . PHE A 1 137 ? 13.070 3.167 10.463 1.00 93.50 137 PHE A CA 1
ATOM 1101 C C . PHE A 1 137 ? 14.215 3.468 9.492 1.00 93.50 137 PHE A C 1
ATOM 1103 O O . PHE A 1 137 ? 14.233 2.945 8.377 1.00 93.50 137 PHE A O 1
ATOM 1110 N N . ALA A 1 138 ? 15.226 4.216 9.946 1.00 94.19 138 ALA A N 1
ATOM 1111 C CA . ALA A 1 138 ? 16.368 4.618 9.116 1.00 94.19 138 ALA A CA 1
ATOM 1112 C C . ALA A 1 138 ? 17.000 3.437 8.354 1.00 94.19 138 ALA A C 1
ATOM 1114 O O . ALA A 1 138 ? 17.265 3.530 7.161 1.00 94.19 138 ALA A O 1
ATOM 1115 N N . ARG A 1 139 ? 17.132 2.276 9.015 1.00 94.44 139 ARG A N 1
ATOM 1116 C CA . ARG A 1 139 ? 17.637 1.038 8.396 1.00 94.44 139 ARG A CA 1
ATOM 1117 C C . ARG A 1 139 ? 16.792 0.551 7.211 1.00 94.44 139 ARG A C 1
ATOM 1119 O O . ARG A 1 139 ? 17.341 0.026 6.249 1.00 94.44 139 ARG A O 1
ATOM 1126 N N . ASN A 1 140 ? 15.469 0.698 7.279 1.00 95.06 140 ASN A N 1
ATOM 1127 C CA . ASN A 1 140 ? 14.569 0.308 6.195 1.00 95.06 140 ASN A CA 1
ATOM 1128 C C . ASN A 1 140 ? 14.646 1.318 5.055 1.00 95.06 140 ASN A C 1
ATOM 1130 O O . ASN A 1 140 ? 14.686 0.902 3.904 1.00 95.06 140 ASN A O 1
ATOM 1134 N N . GLN A 1 141 ? 14.783 2.611 5.355 1.00 94.50 141 GLN A N 1
ATOM 1135 C CA . GLN A 1 141 ? 15.002 3.619 4.318 1.00 94.50 141 GLN A CA 1
ATOM 1136 C C . GLN A 1 141 ? 16.308 3.377 3.549 1.00 94.50 141 GLN A C 1
ATOM 1138 O O . GLN A 1 141 ? 16.302 3.409 2.320 1.00 94.50 141 GLN A O 1
ATOM 1143 N N . THR A 1 142 ? 17.404 3.044 4.242 1.00 95.56 142 THR A N 1
ATOM 1144 C CA . THR A 1 142 ? 18.667 2.655 3.591 1.00 95.56 142 THR A CA 1
ATOM 1145 C C . THR A 1 142 ? 18.479 1.440 2.683 1.00 95.56 142 THR A C 1
ATOM 1147 O O . THR A 1 142 ? 18.925 1.454 1.539 1.00 95.56 142 THR A O 1
ATOM 1150 N N . ARG A 1 143 ? 17.775 0.402 3.155 1.00 95.62 143 ARG A N 1
ATOM 1151 C CA . ARG A 1 143 ? 17.475 -0.788 2.344 1.00 95.62 143 ARG A CA 1
ATOM 1152 C C . ARG A 1 143 ? 16.630 -0.463 1.121 1.00 95.62 143 ARG A C 1
ATOM 1154 O O . ARG A 1 143 ? 16.937 -0.963 0.045 1.00 95.62 143 ARG A O 1
ATOM 1161 N N . MET A 1 144 ? 15.605 0.377 1.260 1.00 96.06 144 MET A N 1
ATOM 1162 C CA . MET A 1 144 ? 14.790 0.832 0.131 1.00 96.06 144 MET A CA 1
ATOM 1163 C C . MET A 1 144 ? 15.642 1.564 -0.908 1.00 96.06 144 MET A C 1
ATOM 1165 O O . MET A 1 144 ? 15.483 1.303 -2.093 1.00 96.06 144 MET A O 1
ATOM 1169 N N . ASN A 1 145 ? 16.591 2.405 -0.482 1.00 95.94 145 ASN A N 1
ATOM 1170 C CA . ASN A 1 145 ? 17.488 3.116 -1.400 1.00 95.94 145 ASN A CA 1
ATOM 1171 C C . ASN A 1 145 ? 18.383 2.145 -2.184 1.00 95.94 145 ASN A C 1
ATOM 1173 O O . ASN A 1 145 ? 18.422 2.203 -3.409 1.00 95.94 145 ASN A O 1
ATOM 1177 N N . ILE A 1 146 ? 19.023 1.195 -1.494 1.00 95.62 146 ILE A N 1
ATOM 1178 C CA . ILE A 1 146 ? 19.848 0.157 -2.139 1.00 95.62 146 ILE A CA 1
ATOM 1179 C C . ILE A 1 146 ? 18.994 -0.702 -3.084 1.00 95.62 146 ILE A C 1
ATOM 1181 O O . ILE A 1 146 ? 19.412 -1.029 -4.191 1.00 95.62 146 ILE A O 1
ATOM 1185 N N . SER A 1 147 ? 17.771 -1.045 -2.672 1.00 96.62 147 SER A N 1
ATOM 1186 C CA . SER A 1 147 ? 16.846 -1.822 -3.505 1.00 96.62 147 SER A CA 1
ATOM 1187 C C . SER A 1 147 ? 16.468 -1.061 -4.769 1.00 96.62 147 SER A C 1
ATOM 1189 O O . SER A 1 147 ? 16.459 -1.647 -5.846 1.00 96.62 147 SER A O 1
ATOM 1191 N N . ALA A 1 148 ? 16.208 0.244 -4.659 1.00 97.12 148 ALA A N 1
ATOM 1192 C CA . ALA A 1 148 ? 15.875 1.092 -5.796 1.00 97.12 148 ALA A CA 1
ATOM 1193 C C . ALA A 1 148 ? 16.994 1.097 -6.847 1.00 97.12 148 ALA A C 1
ATOM 1195 O O . ALA A 1 148 ? 16.707 0.994 -8.038 1.00 97.12 148 ALA A O 1
ATOM 1196 N N . GLU A 1 149 ? 18.262 1.156 -6.424 1.00 96.69 149 GLU A N 1
ATOM 1197 C CA . GLU A 1 149 ? 19.417 1.096 -7.332 1.00 96.69 149 GLU A CA 1
ATOM 1198 C C . GLU A 1 149 ? 19.516 -0.222 -8.105 1.00 96.69 149 GLU A C 1
ATOM 1200 O O . GLU A 1 149 ? 20.011 -0.232 -9.232 1.00 96.69 149 GLU A O 1
ATOM 1205 N N . VAL A 1 150 ? 19.079 -1.333 -7.508 1.00 96.94 150 VAL A N 1
ATOM 1206 C CA . VAL A 1 150 ? 19.051 -2.646 -8.165 1.00 96.94 150 VAL A CA 1
ATOM 1207 C C . VAL A 1 150 ? 17.846 -2.740 -9.097 1.00 96.94 150 VAL A C 1
ATOM 1209 O O . VAL A 1 150 ? 18.011 -3.030 -10.277 1.00 96.94 150 VAL A O 1
ATOM 1212 N N . ILE A 1 151 ? 16.648 -2.442 -8.592 1.00 97.94 151 ILE A N 1
ATOM 1213 C CA . ILE A 1 151 ? 15.374 -2.571 -9.315 1.00 97.94 151 ILE A CA 1
ATOM 1214 C C . ILE A 1 151 ? 15.367 -1.717 -10.588 1.00 97.94 151 ILE A C 1
ATOM 1216 O O . ILE A 1 151 ? 15.004 -2.209 -11.655 1.00 97.94 151 ILE A O 1
ATOM 1220 N N . LYS A 1 152 ? 15.835 -0.463 -10.507 1.00 97.69 152 LYS A N 1
ATOM 1221 C CA . LYS A 1 152 ? 15.863 0.473 -11.648 1.00 97.69 152 LYS A CA 1
ATOM 1222 C C . LYS A 1 152 ? 16.777 0.024 -12.798 1.00 97.69 152 LYS A C 1
ATOM 1224 O O . LYS A 1 152 ? 16.696 0.593 -13.881 1.00 97.69 152 LYS A O 1
ATOM 1229 N N . ARG A 1 153 ? 17.635 -0.988 -12.599 1.00 97.38 153 ARG A N 1
ATOM 1230 C CA . ARG A 1 153 ? 18.432 -1.601 -13.682 1.00 97.38 153 ARG A CA 1
ATOM 1231 C C . ARG A 1 153 ? 17.617 -2.571 -14.538 1.00 97.38 153 ARG A C 1
ATOM 1233 O O . ARG A 1 153 ? 18.031 -2.861 -15.653 1.00 97.38 153 ARG A O 1
ATOM 1240 N N . TYR A 1 154 ? 16.501 -3.076 -14.011 1.00 97.62 154 TYR A N 1
ATOM 1241 C CA . TYR A 1 154 ? 15.710 -4.156 -14.613 1.00 97.62 154 TYR A CA 1
ATOM 1242 C C . TYR A 1 154 ? 14.278 -3.748 -14.977 1.00 97.62 154 TYR A C 1
ATOM 1244 O O . TYR A 1 154 ? 13.557 -4.527 -15.595 1.00 97.62 154 TYR A O 1
ATOM 1252 N N . THR A 1 155 ? 13.854 -2.541 -14.600 1.00 97.56 155 THR A N 1
ATOM 1253 C CA . THR A 1 155 ? 12.661 -1.889 -15.148 1.00 97.56 155 THR A CA 1
ATOM 1254 C C . THR A 1 155 ? 12.816 -0.365 -15.093 1.00 97.56 155 THR A C 1
ATOM 1256 O O . THR A 1 155 ? 13.262 0.167 -14.069 1.00 97.56 155 THR A O 1
ATOM 1259 N N . PRO A 1 156 ? 12.422 0.372 -16.148 1.00 96.81 156 PRO A N 1
ATOM 1260 C CA . PRO A 1 156 ? 12.358 1.831 -16.118 1.00 96.81 156 PRO A CA 1
ATOM 1261 C C . PRO A 1 156 ? 11.127 2.346 -15.353 1.00 96.81 156 PRO A C 1
ATOM 1263 O O . PRO A 1 156 ? 11.018 3.544 -15.087 1.00 96.81 156 PRO A O 1
ATOM 1266 N N . HIS A 1 157 ? 10.177 1.471 -15.010 1.00 98.19 157 HIS A N 1
ATOM 1267 C CA . HIS A 1 157 ? 8.907 1.838 -14.392 1.00 98.19 157 HIS A CA 1
ATOM 1268 C C . HIS A 1 157 ? 8.999 1.728 -12.872 1.00 98.19 157 HIS A C 1
ATOM 1270 O O . HIS A 1 157 ? 8.624 0.721 -12.274 1.00 98.19 157 HIS A O 1
ATOM 1276 N N . TYR A 1 158 ? 9.499 2.790 -12.248 1.00 98.00 158 TYR A N 1
ATOM 1277 C CA . TYR A 1 158 ? 9.656 2.887 -10.802 1.00 98.00 158 TYR A CA 1
ATOM 1278 C C . TYR A 1 158 ? 9.051 4.194 -10.286 1.00 98.00 158 TYR A C 1
ATOM 1280 O O . TYR A 1 158 ? 9.341 5.265 -10.820 1.00 98.00 158 TYR A O 1
ATOM 1288 N N . TYR A 1 159 ? 8.263 4.101 -9.218 1.00 97.69 159 TYR A N 1
ATOM 1289 C CA . TYR A 1 159 ? 7.614 5.223 -8.546 1.00 97.69 159 TYR A CA 1
ATOM 1290 C C . TYR A 1 159 ? 7.801 5.134 -7.032 1.00 97.69 159 TYR A C 1
ATOM 1292 O O . TYR A 1 159 ? 7.662 4.048 -6.468 1.00 97.69 159 TYR A O 1
ATOM 1300 N N . GLU A 1 160 ? 8.092 6.256 -6.374 1.00 93.31 160 GLU A N 1
ATOM 1301 C CA . GLU A 1 160 ? 8.175 6.379 -4.910 1.00 93.31 160 GLU A CA 1
ATOM 1302 C C . GLU A 1 160 ? 7.728 7.758 -4.424 1.00 93.31 160 GLU A C 1
ATOM 1304 O O . GLU A 1 160 ? 7.886 8.724 -5.206 1.00 93.31 160 GLU A O 1
#

Radius of gyration: 19.04 Å; chains: 1; bounding box: 51×34×47 Å

pLDDT: mean 95.01, std 3.89, range [77.19, 98.56]

Foldseek 3Di:
DVVVPDDDDDDDDDPDVLVCPCVVVVVVVVVCVVVVNDPPVVVVVVVVVVVVCVVCVVVVVVVVVVVCVLPVQAEEEEEEAPVCVVVQVSVQCCCCPVVVHHYYYDYPPVCVVVPLVVLVVAAQSYAYEYPDDPPDDPVRVVVVVVSCVSNCVRYVHYYD